Protein AF-A0A9E4BMF3-F1 (afdb_monomer_lite)

pLDDT: mean 78.31, std 13.58, range [45.34, 98.31]

Sequence (76 aa):
MRTGLIDTWVGNPADVGPMYPFVGYEVPLFVVCIVLWIAYTIWQIKHENATYADELDQLAEAGSLVSTIEREGGNS

Radius of gyration: 30.68 Å; chains: 1; bounding box: 71×26×72 Å

Foldseek 3Di:
DDPDPDPDPPDDVVVSPDPDPPVVCPVVVVVVVVVVVVVVVVVVVVVVVVVVVVVVVVVVVVVVVVVVCVVVVVPD

Secondary structure (DSSP, 8-state):
----S-S-TTS-TTTS---STTTT-HHHHHHHHHHHHHHHHHHHHHHHHHHHHHHHHHHHHHHHHHHHHHHHHTT-

Structure (mmCIF, N/CA/C/O backbone):
data_AF-A0A9E4BMF3-F1
#
_entry.id   AF-A0A9E4BMF3-F1
#
loop_
_atom_site.group_PDB
_atom_site.id
_atom_site.type_symbol
_atom_site.label_atom_id
_atom_site.label_alt_id
_atom_site.label_comp_id
_atom_site.label_asym_id
_atom_site.label_entity_id
_atom_site.label_seq_id
_atom_site.pdbx_PDB_ins_code
_atom_site.Cartn_x
_atom_site.Cartn_y
_atom_site.Cartn_z
_atom_site.occupancy
_atom_site.B_iso_or_equiv
_atom_site.auth_seq_id
_atom_site.auth_comp_id
_atom_site.auth_asym_id
_atom_site.auth_atom_id
_atom_site.pdbx_PDB_model_num
ATOM 1 N N . MET A 1 1 ? 42.270 -18.218 -12.808 1.00 45.34 1 MET A N 1
ATOM 2 C CA . MET A 1 1 ? 40.807 -18.000 -12.803 1.00 45.34 1 MET A CA 1
ATOM 3 C C . MET A 1 1 ? 40.536 -16.648 -12.167 1.00 45.34 1 MET A C 1
ATOM 5 O O . MET A 1 1 ? 40.917 -16.456 -11.021 1.00 45.34 1 MET A O 1
ATOM 9 N N . ARG A 1 2 ? 39.964 -15.706 -12.924 1.00 51.34 2 ARG A N 1
ATOM 10 C CA . ARG A 1 2 ? 39.368 -14.469 -12.394 1.00 51.34 2 ARG A CA 1
ATOM 11 C C . ARG A 1 2 ? 37.892 -14.767 -12.142 1.00 51.34 2 ARG A C 1
ATOM 13 O O . ARG A 1 2 ? 37.249 -15.329 -13.020 1.00 51.34 2 ARG A O 1
ATOM 20 N N . THR A 1 3 ? 37.369 -14.415 -10.976 1.00 58.62 3 THR A N 1
ATOM 21 C CA . THR A 1 3 ? 35.949 -14.606 -10.623 1.00 58.62 3 THR A CA 1
ATOM 22 C C . THR A 1 3 ? 35.133 -13.318 -10.770 1.00 58.62 3 THR A C 1
ATOM 24 O O . THR A 1 3 ? 34.121 -13.155 -10.100 1.00 58.62 3 THR A O 1
ATOM 27 N N . GLY A 1 4 ? 35.574 -12.369 -11.598 1.00 55.84 4 GLY A N 1
ATOM 28 C CA . GLY A 1 4 ? 34.892 -11.087 -11.764 1.00 55.84 4 GLY A CA 1
ATOM 29 C C . GLY A 1 4 ? 34.144 -11.034 -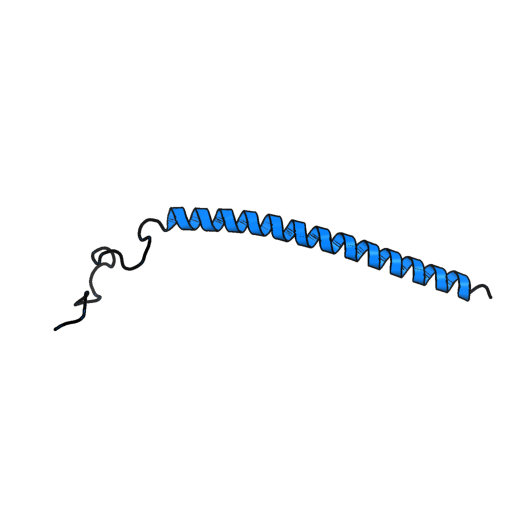13.085 1.00 55.84 4 GLY A C 1
ATOM 30 O O . GLY A 1 4 ? 34.779 -11.082 -14.130 1.00 55.84 4 GLY A O 1
ATOM 31 N N . LEU A 1 5 ? 32.818 -10.888 -13.044 1.00 59.44 5 LEU A N 1
ATOM 32 C CA . LEU A 1 5 ? 32.022 -10.496 -14.216 1.00 59.44 5 LEU A CA 1
ATOM 33 C C . LEU A 1 5 ? 32.346 -9.053 -14.679 1.00 59.44 5 LEU A C 1
ATOM 35 O O . LEU A 1 5 ? 31.916 -8.642 -15.749 1.00 59.44 5 LEU A O 1
ATOM 39 N N . ILE A 1 6 ? 33.072 -8.279 -13.860 1.00 62.78 6 ILE A N 1
ATOM 40 C 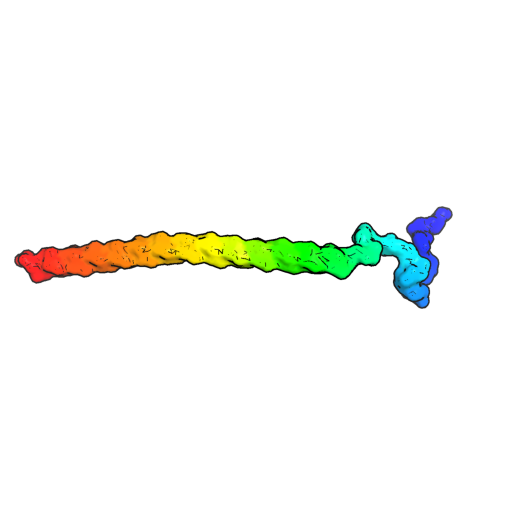CA . ILE A 1 6 ? 33.369 -6.854 -14.036 1.00 62.78 6 ILE A CA 1
ATOM 41 C C . ILE A 1 6 ? 34.852 -6.625 -13.716 1.00 62.78 6 ILE A C 1
ATOM 43 O O . ILE A 1 6 ? 35.303 -6.950 -12.617 1.00 62.78 6 ILE A O 1
ATOM 47 N N . ASP A 1 7 ? 35.596 -6.041 -14.658 1.00 66.81 7 ASP A N 1
ATOM 48 C CA . ASP A 1 7 ? 37.023 -5.714 -14.500 1.00 66.81 7 ASP A CA 1
ATOM 49 C C . ASP A 1 7 ? 37.271 -4.242 -14.101 1.00 66.81 7 ASP A C 1
ATOM 51 O O . ASP A 1 7 ? 38.371 -3.884 -13.682 1.00 66.81 7 ASP A O 1
ATOM 55 N N . THR A 1 8 ? 36.259 -3.374 -14.219 1.00 65.44 8 THR A N 1
ATOM 56 C CA . THR A 1 8 ? 36.321 -1.940 -13.889 1.00 65.44 8 THR A CA 1
ATOM 57 C C . THR A 1 8 ? 34.917 -1.409 -13.575 1.00 65.44 8 THR A C 1
ATOM 59 O O . THR A 1 8 ? 33.987 -1.616 -14.348 1.00 65.44 8 THR A O 1
ATOM 62 N N . TRP A 1 9 ? 34.772 -0.693 -12.455 1.00 67.00 9 TRP A N 1
ATOM 63 C CA . TRP A 1 9 ? 33.523 -0.037 -12.024 1.00 67.00 9 TRP A CA 1
ATOM 64 C C . TRP A 1 9 ? 33.315 1.356 -12.647 1.00 67.00 9 TRP A C 1
ATOM 66 O O . TRP A 1 9 ? 32.463 2.117 -12.202 1.00 67.00 9 TRP A O 1
ATOM 76 N N . VAL A 1 10 ? 34.118 1.711 -13.654 1.00 62.91 10 VAL A N 1
ATOM 77 C CA . VAL A 1 10 ? 34.096 3.022 -14.331 1.00 62.91 10 VAL A CA 1
ATOM 78 C C . VAL A 1 10 ? 33.211 2.996 -15.594 1.00 62.91 10 VAL A C 1
ATOM 80 O O . VAL A 1 10 ? 33.077 4.002 -16.283 1.00 62.91 10 VAL A O 1
ATOM 83 N N . GLY A 1 11 ? 32.592 1.855 -15.914 1.00 64.38 11 GLY A N 1
ATOM 84 C CA . GLY A 1 11 ? 31.626 1.728 -17.011 1.00 64.38 11 GLY A CA 1
ATOM 85 C C . GLY A 1 11 ? 30.229 2.227 -16.631 1.00 64.38 11 GLY A C 1
ATOM 86 O O . GLY A 1 11 ? 29.862 2.228 -15.455 1.00 64.38 11 GLY A O 1
ATOM 87 N N . ASN A 1 12 ? 29.437 2.632 -17.628 1.00 63.28 12 ASN A N 1
ATOM 88 C CA . ASN A 1 12 ? 28.026 2.946 -17.423 1.00 63.28 12 ASN A CA 1
ATOM 89 C C . ASN A 1 12 ? 27.324 1.688 -16.870 1.00 63.28 12 ASN A C 1
ATOM 91 O O . ASN A 1 12 ? 27.423 0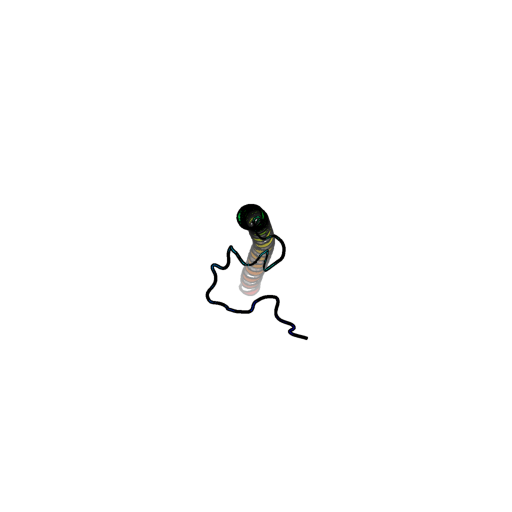.632 -17.498 1.00 63.28 12 ASN A O 1
ATOM 95 N N . PRO A 1 13 ? 26.607 1.763 -15.733 1.00 63.78 13 PRO A N 1
ATOM 96 C CA . PRO A 1 13 ? 25.872 0.623 -15.184 1.00 63.78 13 PRO A CA 1
ATOM 97 C C . PRO A 1 13 ? 24.877 -0.011 -16.166 1.00 63.78 13 PRO A C 1
ATOM 99 O O . PRO A 1 13 ? 24.482 -1.149 -15.958 1.00 63.78 13 PRO A O 1
ATOM 102 N N . ALA A 1 14 ? 24.484 0.705 -17.227 1.00 64.25 14 ALA A N 1
ATOM 103 C CA . ALA A 1 14 ? 23.655 0.180 -18.311 1.00 64.25 14 ALA A CA 1
ATOM 104 C C . ALA A 1 14 ? 24.379 -0.817 -19.243 1.00 64.25 14 ALA A C 1
ATOM 106 O O . ALA A 1 14 ? 23.717 -1.628 -19.887 1.00 64.25 14 ALA A O 1
ATOM 107 N N . ASP A 1 15 ? 25.713 -0.762 -19.325 1.00 66.56 15 ASP A N 1
ATOM 108 C CA . ASP A 1 15 ? 26.529 -1.628 -20.195 1.00 66.56 15 ASP A CA 1
ATOM 109 C C . ASP A 1 15 ? 26.897 -2.951 -19.505 1.00 66.56 15 ASP A C 1
ATOM 111 O O . ASP A 1 15 ? 27.295 -3.931 -20.139 1.00 66.56 15 ASP A O 1
ATOM 115 N N . VAL A 1 16 ? 26.753 -2.979 -18.181 1.00 66.81 16 VAL A N 1
ATOM 116 C CA . VAL A 1 16 ? 26.818 -4.180 -17.360 1.00 66.81 16 VAL A CA 1
ATOM 117 C C . VAL A 1 16 ? 25.405 -4.753 -17.383 1.00 66.81 16 VAL A C 1
ATOM 119 O O . VAL A 1 16 ? 24.466 -4.072 -16.989 1.00 66.81 16 VAL A O 1
ATOM 122 N N . GLY A 1 17 ? 25.220 -5.961 -17.922 1.00 70.62 17 GLY A N 1
ATOM 123 C CA . GLY A 1 17 ? 23.898 -6.593 -18.042 1.00 70.62 17 GLY A CA 1
ATOM 124 C C . GLY A 1 17 ? 23.109 -6.666 -16.716 1.00 70.62 17 GLY A C 1
ATOM 125 O O . GLY A 1 17 ? 23.596 -6.233 -15.675 1.00 70.62 17 GLY A O 1
ATOM 126 N N . PRO A 1 18 ? 21.890 -7.239 -16.709 1.00 73.56 18 PRO A N 1
ATOM 127 C CA . PRO A 1 18 ? 20.964 -7.152 -15.574 1.00 73.56 18 PRO A CA 1
ATOM 128 C C . PRO A 1 18 ? 21.622 -7.452 -14.215 1.00 73.56 18 PRO A C 1
ATOM 130 O O . PRO A 1 18 ? 21.978 -8.594 -13.927 1.00 73.56 18 PRO A O 1
ATOM 133 N N . MET A 1 19 ? 21.789 -6.419 -13.380 1.00 75.69 19 MET A N 1
ATOM 134 C CA . MET A 1 19 ? 22.478 -6.536 -12.084 1.00 75.69 19 MET A CA 1
ATOM 135 C C . MET A 1 19 ? 21.623 -7.224 -11.014 1.00 75.69 19 MET A C 1
ATOM 137 O O . MET A 1 19 ? 22.156 -7.778 -10.055 1.00 75.69 19 MET A O 1
ATOM 141 N N . TYR A 1 20 ? 20.299 -7.177 -11.160 1.00 76.94 20 TYR A N 1
ATOM 142 C CA . TYR A 1 20 ? 19.348 -7.769 -10.228 1.00 76.94 20 TYR A CA 1
ATOM 143 C C . TYR A 1 20 ? 18.115 -8.316 -10.970 1.00 76.94 20 TYR A C 1
ATOM 145 O O . TYR A 1 20 ? 17.885 -7.987 -12.139 1.00 76.94 20 TYR A O 1
ATOM 153 N N . PRO A 1 21 ? 17.320 -9.190 -10.333 1.00 80.69 21 PRO A N 1
ATOM 154 C CA . PRO A 1 21 ? 16.090 -9.698 -10.929 1.00 80.69 21 PRO A CA 1
ATOM 155 C C . PRO A 1 21 ? 15.090 -8.572 -11.219 1.00 80.69 21 PRO A C 1
ATOM 157 O O . PRO A 1 21 ? 14.929 -7.668 -10.408 1.00 80.69 21 PRO A O 1
ATOM 160 N N . PHE A 1 22 ? 14.372 -8.666 -12.341 1.00 84.88 22 PHE A N 1
ATOM 161 C CA . PHE A 1 22 ? 13.332 -7.708 -12.750 1.00 84.88 22 PHE A CA 1
ATOM 162 C C . PHE A 1 22 ? 13.826 -6.301 -13.144 1.00 84.88 22 PHE A C 1
ATOM 164 O O . PHE A 1 22 ? 13.028 -5.364 -13.160 1.00 84.88 22 PHE A O 1
ATOM 171 N N . VAL A 1 23 ? 15.101 -6.154 -13.532 1.00 84.38 23 VAL A N 1
ATOM 172 C CA . VAL A 1 23 ? 15.592 -4.941 -14.220 1.00 84.38 23 VAL A CA 1
ATOM 173 C C . VAL A 1 23 ? 14.708 -4.643 -15.440 1.00 84.38 23 VAL A C 1
ATOM 175 O O . VAL A 1 23 ? 14.436 -5.537 -16.245 1.00 84.38 23 VAL A O 1
ATOM 178 N N . GLY A 1 24 ? 14.239 -3.402 -15.564 1.00 84.31 24 GLY A N 1
ATOM 179 C CA . GLY A 1 24 ? 13.290 -2.954 -16.592 1.00 84.31 24 GLY A CA 1
ATOM 180 C C . GLY A 1 24 ? 11.808 -3.061 -16.199 1.00 84.31 24 GLY A C 1
ATOM 181 O O . GLY A 1 24 ? 10.953 -2.520 -16.902 1.00 84.31 24 GLY A O 1
ATOM 182 N N . TYR A 1 25 ? 11.481 -3.727 -15.085 1.00 90.88 25 TYR A N 1
ATOM 183 C CA . TYR A 1 25 ? 10.120 -3.811 -14.534 1.00 90.88 25 TYR A CA 1
ATOM 184 C C . TYR A 1 25 ? 9.918 -2.919 -13.306 1.00 90.88 25 TYR A C 1
ATOM 186 O O . TYR A 1 25 ? 8.912 -3.059 -12.608 1.00 90.88 25 TYR A O 1
ATOM 194 N N . GLU A 1 26 ? 10.825 -1.978 -13.043 1.00 91.06 26 GLU A N 1
ATOM 195 C CA . GLU A 1 26 ? 10.774 -1.120 -11.859 1.00 91.06 26 GLU A CA 1
ATOM 196 C C . GLU A 1 26 ? 9.453 -0.351 -11.791 1.00 91.06 26 GLU A C 1
ATOM 198 O O . GLU A 1 26 ? 8.796 -0.346 -10.753 1.00 91.06 26 GLU A O 1
ATOM 203 N N . VAL A 1 27 ? 9.025 0.244 -12.910 1.00 93.75 27 VAL A N 1
ATOM 204 C CA . VAL A 1 27 ? 7.788 1.038 -12.969 1.00 93.75 27 VAL A CA 1
ATOM 205 C C . VAL A 1 27 ? 6.537 0.158 -12.827 1.00 93.75 27 VAL A C 1
ATOM 207 O O . VAL A 1 27 ? 5.707 0.468 -11.972 1.00 93.75 27 VAL A O 1
ATOM 210 N N . PRO A 1 28 ? 6.376 -0.956 -13.572 1.00 95.75 28 PRO A N 1
ATOM 211 C CA . PRO A 1 28 ? 5.275 -1.890 -13.336 1.00 95.75 28 PRO A CA 1
ATOM 212 C C . PRO A 1 28 ? 5.200 -2.408 -11.893 1.00 95.75 28 PRO A C 1
ATOM 214 O O . PRO A 1 28 ? 4.125 -2.388 -11.293 1.00 95.75 28 PRO A O 1
ATOM 217 N N . LEU A 1 29 ? 6.326 -2.837 -11.313 1.00 95.62 29 LEU A N 1
ATOM 218 C CA . LEU A 1 29 ? 6.370 -3.349 -9.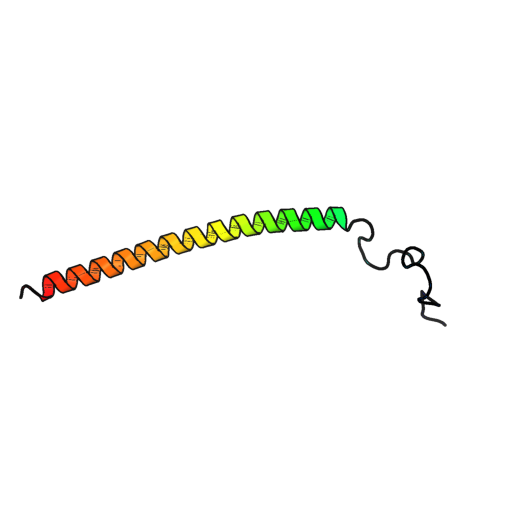939 1.00 95.62 29 LEU A CA 1
ATOM 219 C C . LEU A 1 29 ? 6.053 -2.257 -8.918 1.00 95.62 29 LEU A C 1
ATOM 221 O O . LEU A 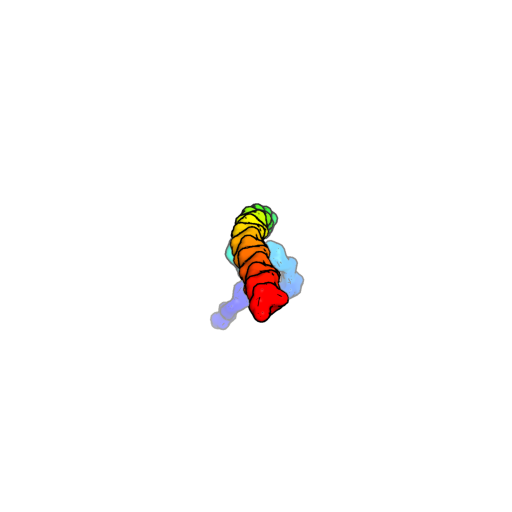1 29 ? 5.319 -2.508 -7.966 1.00 95.62 29 LEU A O 1
ATOM 225 N N . PHE A 1 30 ? 6.538 -1.036 -9.139 1.00 95.62 30 PHE A N 1
ATOM 226 C CA . PHE A 1 30 ? 6.201 0.115 -8.308 1.00 95.62 30 PHE A CA 1
ATOM 227 C C . PHE A 1 30 ? 4.693 0.391 -8.299 1.00 95.62 30 PHE A C 1
ATOM 229 O O . PHE A 1 30 ? 4.107 0.569 -7.231 1.00 95.62 30 PHE A O 1
ATOM 236 N N . VAL A 1 31 ? 4.045 0.356 -9.468 1.00 97.81 31 VAL A N 1
ATOM 237 C CA . VAL A 1 31 ? 2.588 0.532 -9.575 1.00 97.81 31 VAL A CA 1
ATOM 238 C C . VAL A 1 31 ? 1.847 -0.577 -8.827 1.00 97.81 31 VAL A C 1
ATOM 240 O O . VAL A 1 31 ? 0.926 -0.283 -8.067 1.00 97.81 31 VAL A O 1
ATOM 243 N N . VAL A 1 32 ? 2.267 -1.836 -8.983 1.00 97.56 32 VAL A N 1
ATOM 244 C CA . VAL A 1 32 ? 1.672 -2.969 -8.252 1.00 97.56 32 VAL A CA 1
ATOM 245 C C . VAL A 1 32 ? 1.808 -2.775 -6.741 1.00 97.56 32 VAL A C 1
ATOM 247 O O . VAL A 1 32 ? 0.820 -2.907 -6.019 1.00 97.56 32 VAL A O 1
ATOM 250 N N . CYS A 1 33 ? 2.996 -2.401 -6.263 1.00 97.44 33 CYS A N 1
ATOM 251 C CA . CYS A 1 33 ? 3.233 -2.118 -4.850 1.00 97.44 33 CYS A CA 1
ATOM 252 C C . CYS A 1 33 ? 2.331 -0.992 -4.330 1.00 97.44 33 CYS A C 1
ATOM 254 O O . CYS A 1 33 ? 1.743 -1.142 -3.261 1.00 97.44 33 CYS A O 1
ATOM 256 N N . ILE A 1 34 ? 2.169 0.099 -5.086 1.00 98.25 34 ILE A N 1
ATOM 257 C CA . ILE A 1 34 ? 1.272 1.200 -4.703 1.00 98.25 34 ILE A CA 1
ATOM 258 C C . ILE A 1 34 ? -0.180 0.731 -4.605 1.00 98.25 34 ILE A C 1
ATOM 260 O O . ILE A 1 34 ? -0.857 1.057 -3.632 1.00 98.25 34 ILE A O 1
ATOM 264 N N . VAL A 1 35 ? -0.668 -0.036 -5.580 1.00 98.31 35 VAL A N 1
ATOM 265 C CA . VAL A 1 35 ? -2.058 -0.520 -5.575 1.00 98.31 35 VAL A CA 1
ATOM 266 C C . VAL A 1 35 ? -2.312 -1.425 -4.372 1.00 98.31 35 VAL A C 1
ATOM 268 O O . VAL A 1 35 ? -3.312 -1.251 -3.673 1.00 98.31 35 VAL A O 1
ATOM 271 N N . LEU A 1 36 ? -1.394 -2.356 -4.100 1.00 97.88 36 LEU A N 1
ATOM 272 C CA . LEU A 1 36 ? -1.483 -3.236 -2.934 1.00 97.88 36 LEU A CA 1
ATOM 273 C C . LEU A 1 36 ? -1.432 -2.445 -1.626 1.00 97.88 36 LEU A C 1
ATOM 275 O O . LEU A 1 36 ? -2.206 -2.727 -0.714 1.00 97.88 36 LEU A O 1
ATOM 279 N N . TRP A 1 37 ? -0.568 -1.433 -1.548 1.00 97.69 37 TRP A N 1
ATOM 280 C CA . TRP A 1 37 ? -0.458 -0.573 -0.376 1.00 97.69 37 TRP A CA 1
ATOM 281 C C . TRP A 1 37 ? -1.749 0.208 -0.114 1.00 97.69 37 TRP A C 1
ATOM 283 O O . TRP A 1 37 ? -2.265 0.158 0.997 1.00 97.69 37 TRP A O 1
ATOM 293 N N . ILE A 1 38 ? -2.332 0.841 -1.137 1.00 97.88 38 ILE A N 1
ATOM 294 C CA . ILE A 1 38 ? -3.601 1.576 -1.002 1.00 97.88 38 ILE A CA 1
ATOM 295 C C . ILE A 1 38 ? -4.728 0.636 -0.561 1.00 97.88 38 ILE A C 1
ATOM 297 O O . ILE A 1 38 ? -5.482 0.963 0.358 1.00 97.88 38 ILE A O 1
ATOM 301 N N . ALA A 1 39 ? -4.836 -0.542 -1.182 1.00 96.88 39 ALA A N 1
ATOM 302 C CA . ALA A 1 39 ? -5.838 -1.534 -0.804 1.00 96.88 39 ALA A CA 1
ATOM 303 C C . ALA A 1 39 ? -5.673 -1.975 0.661 1.00 96.88 39 ALA A C 1
ATOM 305 O O . ALA A 1 39 ? -6.659 -2.043 1.399 1.00 96.88 39 ALA A O 1
ATOM 306 N N . TYR A 1 40 ? -4.430 -2.215 1.092 1.00 97.00 40 TYR A N 1
ATOM 307 C CA . TYR A 1 40 ? -4.111 -2.561 2.473 1.00 97.00 40 TYR A CA 1
ATOM 308 C C . TYR A 1 40 ? -4.477 -1.435 3.442 1.00 97.00 40 TYR A C 1
ATOM 310 O O . TYR A 1 40 ? -5.149 -1.692 4.434 1.00 97.00 40 TYR A O 1
ATOM 318 N N . THR A 1 41 ? -4.118 -0.186 3.142 1.00 95.88 41 THR A N 1
ATOM 319 C CA . THR A 1 41 ? -4.440 0.964 3.997 1.00 95.88 41 THR A CA 1
ATOM 320 C C . THR A 1 41 ? -5.948 1.144 4.172 1.00 95.88 41 THR A C 1
ATOM 322 O O . THR A 1 41 ? -6.407 1.361 5.290 1.00 95.88 41 THR A O 1
ATOM 325 N N . ILE A 1 42 ? -6.743 0.989 3.107 1.00 95.25 42 ILE A N 1
ATOM 326 C CA . ILE A 1 42 ? -8.212 1.059 3.208 1.00 95.25 42 ILE A CA 1
ATOM 327 C C . ILE A 1 42 ? -8.748 -0.054 4.115 1.00 95.25 42 ILE A C 1
ATOM 329 O O . ILE A 1 42 ? -9.629 0.184 4.943 1.00 95.25 42 ILE A O 1
ATOM 333 N N . TRP A 1 43 ? -8.236 -1.274 3.960 1.00 94.75 43 TRP A N 1
ATOM 334 C CA . TRP A 1 43 ? -8.635 -2.395 4.807 1.00 94.75 43 TRP A CA 1
ATOM 335 C C . TRP A 1 43 ? -8.259 -2.163 6.275 1.00 94.75 43 TRP A C 1
ATOM 337 O O . TRP A 1 43 ? -9.078 -2.407 7.159 1.00 94.75 43 TRP A O 1
ATOM 347 N N . GLN A 1 44 ? -7.068 -1.623 6.520 1.00 93.50 44 GLN A N 1
ATOM 348 C CA . GLN A 1 44 ? -6.542 -1.358 7.853 1.00 93.50 44 GLN A CA 1
ATOM 349 C C . GLN A 1 44 ? -7.377 -0.295 8.586 1.00 93.50 44 GLN A C 1
ATOM 351 O O . GLN A 1 44 ? -7.823 -0.551 9.700 1.00 93.50 44 GLN A O 1
ATOM 356 N N . ILE A 1 45 ? -7.740 0.803 7.911 1.00 92.31 45 ILE A N 1
ATOM 357 C CA . ILE A 1 45 ? -8.642 1.835 8.459 1.00 92.31 45 ILE A CA 1
ATOM 358 C C . ILE A 1 45 ? -10.025 1.257 8.785 1.00 92.31 45 ILE A C 1
ATOM 360 O O . ILE A 1 45 ? -10.607 1.556 9.825 1.00 92.31 45 ILE A O 1
ATOM 364 N N . LYS A 1 46 ? -10.583 0.417 7.903 1.00 87.69 46 LYS A N 1
ATOM 365 C CA . LYS A 1 46 ? -11.886 -0.219 8.158 1.00 87.69 46 LYS A CA 1
ATOM 366 C C . LYS A 1 46 ? -11.843 -1.144 9.370 1.00 87.69 46 LYS A C 1
ATOM 368 O O . LYS A 1 46 ? -12.822 -1.205 10.107 1.00 87.69 46 LYS A O 1
ATOM 373 N N . HIS A 1 47 ? -10.744 -1.871 9.540 1.00 87.38 47 HIS A N 1
ATOM 374 C CA . HIS A 1 47 ? -10.557 -2.758 10.677 1.00 87.38 47 HIS A CA 1
ATOM 375 C C . HIS A 1 47 ? -10.422 -1.963 11.980 1.00 87.38 47 HIS A C 1
ATOM 377 O O . HIS A 1 47 ? -11.100 -2.280 12.950 1.00 87.38 47 HIS A O 1
ATOM 383 N N . GLU A 1 48 ? -9.616 -0.899 11.991 1.00 78.62 48 GLU A N 1
ATOM 384 C CA . GLU A 1 48 ? -9.486 -0.020 13.160 1.00 78.62 48 GLU A CA 1
ATOM 385 C C . GLU A 1 48 ? -10.815 0.640 13.539 1.00 78.62 48 GLU A C 1
ATOM 387 O O . GLU A 1 48 ? -11.198 0.617 14.705 1.00 78.62 48 GLU A O 1
ATOM 392 N N . ASN A 1 49 ? -11.576 1.151 12.566 1.00 78.44 49 ASN A N 1
ATOM 393 C CA . ASN A 1 49 ? -12.883 1.754 12.840 1.00 78.44 49 ASN A CA 1
ATOM 394 C C . ASN A 1 49 ? -13.890 0.772 13.454 1.00 78.44 49 ASN A C 1
ATOM 396 O O . ASN A 1 49 ? -14.718 1.190 14.259 1.00 78.44 49 ASN A O 1
ATOM 400 N N . ALA A 1 50 ? -13.844 -0.508 13.075 1.00 77.94 50 ALA A N 1
ATOM 401 C CA . ALA A 1 50 ? -14.703 -1.522 13.682 1.00 77.94 50 ALA A CA 1
ATOM 402 C C . ALA A 1 50 ? -14.336 -1.744 15.156 1.00 77.94 50 ALA A C 1
ATOM 404 O O . ALA A 1 50 ? -15.216 -1.796 16.006 1.00 77.94 50 ALA A O 1
ATOM 405 N N . THR A 1 51 ? -13.040 -1.790 15.466 1.00 72.69 51 THR A N 1
ATOM 406 C CA . THR A 1 51 ? -12.562 -1.931 16.846 1.00 72.69 51 THR A CA 1
ATOM 407 C C . THR A 1 51 ? -12.896 -0.706 17.701 1.00 72.69 51 THR A C 1
ATOM 409 O O . THR A 1 51 ? -13.366 -0.860 18.824 1.00 72.69 51 THR A O 1
ATOM 412 N N . TYR A 1 52 ? -12.737 0.511 17.172 1.00 66.75 52 TYR A N 1
ATOM 413 C CA . TYR A 1 52 ? -13.061 1.729 17.921 1.00 66.75 52 TYR A CA 1
ATOM 414 C C . TYR A 1 52 ? -14.556 1.887 18.224 1.00 66.75 52 TYR A C 1
ATOM 416 O O . TYR A 1 52 ? -14.901 2.466 19.252 1.00 66.75 52 TYR A O 1
ATOM 424 N N . ALA A 1 53 ? -15.448 1.378 17.369 1.00 73.56 53 ALA A N 1
ATOM 425 C CA . ALA A 1 53 ? -16.884 1.389 17.648 1.00 73.56 53 ALA A CA 1
ATOM 426 C C . ALA A 1 53 ? -17.225 0.520 18.872 1.00 73.56 53 ALA A C 1
ATOM 428 O O . ALA A 1 53 ? -17.918 0.980 19.777 1.00 73.56 53 ALA A O 1
ATOM 429 N N . ASP A 1 54 ? -16.654 -0.683 18.941 1.00 72.88 54 ASP A N 1
ATOM 430 C CA . ASP A 1 54 ? -16.882 -1.610 20.054 1.00 72.88 54 ASP A CA 1
ATOM 431 C C . ASP A 1 54 ? -16.299 -1.085 21.382 1.00 72.88 54 ASP A C 1
ATOM 433 O O . ASP A 1 54 ? -16.866 -1.311 22.454 1.00 72.88 54 ASP A O 1
ATOM 437 N N . GLU A 1 55 ? -15.175 -0.362 21.333 1.00 71.62 55 GLU A N 1
ATOM 438 C CA . GLU A 1 55 ? -14.568 0.266 22.515 1.00 71.62 55 GLU A CA 1
ATOM 439 C C . GLU A 1 55 ? -15.385 1.459 23.034 1.00 71.62 55 GLU A C 1
ATOM 441 O O . GLU A 1 55 ? -15.518 1.639 24.249 1.00 71.62 55 GLU A O 1
ATOM 446 N N . LEU A 1 56 ? -15.964 2.266 22.138 1.00 70.06 56 LEU A N 1
ATOM 447 C CA . LEU A 1 56 ? -16.820 3.393 22.520 1.00 70.06 56 LEU A CA 1
ATOM 448 C C . LEU A 1 56 ? -18.106 2.927 23.206 1.00 70.06 56 LEU A C 1
ATOM 450 O O . LEU A 1 56 ? -18.502 3.525 24.209 1.00 70.06 56 LEU A O 1
ATOM 454 N N . ASP A 1 57 ? -18.717 1.849 22.715 1.00 72.06 57 ASP A N 1
ATOM 455 C CA . ASP A 1 57 ? -19.927 1.286 23.317 1.00 72.06 57 ASP A CA 1
ATOM 456 C C . ASP A 1 57 ? -19.648 0.724 24.720 1.00 72.06 57 ASP A C 1
ATOM 458 O O . ASP A 1 57 ? -20.401 0.999 25.657 1.00 72.06 57 ASP A O 1
ATOM 462 N N . GLN A 1 58 ? -18.517 0.036 24.917 1.00 75.19 58 GLN A N 1
ATOM 463 C CA . GLN A 1 58 ? -18.116 -0.457 26.243 1.00 75.19 58 GLN A CA 1
ATOM 464 C C . GLN A 1 58 ? -17.827 0.675 27.237 1.00 75.19 58 GLN A C 1
ATOM 466 O O . GLN A 1 58 ? -18.203 0.588 28.410 1.00 75.19 58 GLN A O 1
ATOM 471 N N . LEU A 1 59 ? -17.177 1.756 26.793 1.00 74.81 59 LEU A N 1
ATOM 472 C CA . LEU A 1 59 ? -16.928 2.926 27.641 1.00 74.81 59 LEU A CA 1
ATOM 473 C C . LEU A 1 59 ? -18.230 3.655 28.002 1.00 74.81 59 LEU A C 1
ATOM 475 O O . LEU A 1 59 ? -18.391 4.092 29.147 1.00 74.81 59 LEU A O 1
ATOM 479 N N . ALA A 1 60 ? -19.168 3.764 27.058 1.00 76.25 60 ALA A N 1
ATOM 480 C CA . ALA A 1 60 ? -20.486 4.340 27.305 1.00 76.25 60 ALA A CA 1
ATOM 481 C C . ALA A 1 60 ? -21.290 3.502 28.314 1.00 76.25 60 ALA A C 1
ATOM 483 O O . ALA A 1 60 ? -21.872 4.058 29.253 1.00 76.25 60 ALA A O 1
ATOM 484 N N . GLU A 1 61 ? -21.271 2.173 28.177 1.00 79.44 61 GLU A N 1
ATOM 485 C CA . GLU A 1 61 ? -21.927 1.256 29.111 1.00 79.44 61 GLU A CA 1
ATOM 486 C C . GLU A 1 61 ? -21.314 1.363 30.515 1.00 79.44 61 GLU A C 1
ATOM 488 O O . GLU A 1 61 ? -22.040 1.603 31.483 1.00 79.44 61 GLU A O 1
ATOM 493 N N . ALA A 1 62 ? -19.984 1.313 30.634 1.00 78.75 62 ALA A N 1
ATOM 494 C CA . ALA A 1 62 ? -19.290 1.457 31.914 1.00 78.75 62 ALA A CA 1
ATOM 495 C C . ALA A 1 62 ? -19.610 2.791 32.618 1.00 78.75 62 ALA A C 1
ATOM 497 O O . ALA A 1 62 ? -19.873 2.810 33.823 1.00 78.75 62 ALA A O 1
ATOM 498 N N . GLY A 1 63 ? -19.655 3.905 31.878 1.00 79.25 63 GLY A N 1
ATOM 499 C CA . GLY A 1 63 ? -20.049 5.209 32.423 1.00 79.25 63 GLY A CA 1
ATOM 500 C C . GLY A 1 63 ? -21.509 5.250 32.893 1.00 79.25 63 GLY A C 1
ATOM 501 O O . GLY A 1 63 ? -21.815 5.799 33.958 1.00 79.25 63 GLY A O 1
ATOM 502 N N . SER A 1 64 ? -22.418 4.619 32.142 1.00 76.31 64 SER A N 1
ATOM 503 C CA . SER A 1 64 ? -23.833 4.518 32.522 1.00 76.31 64 SER A CA 1
ATOM 504 C C . SER A 1 64 ? -24.033 3.711 33.814 1.00 76.31 64 SER A C 1
ATOM 506 O O . SER A 1 64 ? -24.836 4.096 34.672 1.00 76.31 64 SER A O 1
ATOM 508 N N . LEU A 1 65 ? -23.239 2.654 34.010 1.00 77.31 65 LEU A N 1
ATOM 509 C CA . LEU A 1 65 ? -23.255 1.833 35.221 1.00 77.31 65 LEU A CA 1
ATOM 510 C C . LEU A 1 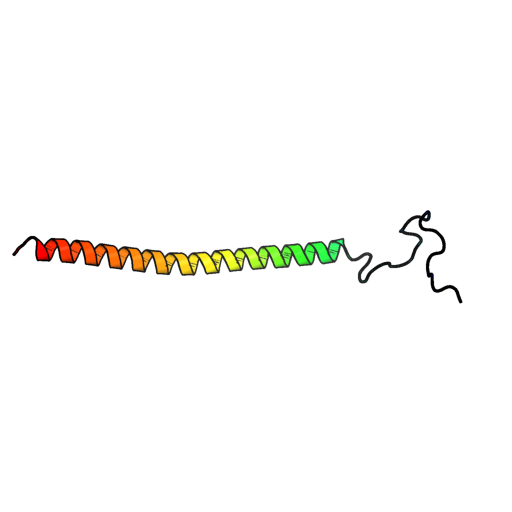65 ? -22.757 2.616 36.440 1.00 77.31 65 LEU A C 1
ATOM 512 O O . LEU A 1 65 ? -23.395 2.570 37.492 1.00 77.31 65 LEU A O 1
ATOM 516 N N . VAL A 1 66 ? -21.678 3.392 36.295 1.00 81.12 66 VAL A N 1
ATOM 517 C CA . VAL A 1 66 ? -21.143 4.240 37.377 1.00 81.12 66 VAL A CA 1
ATOM 518 C C . VAL A 1 66 ? -22.178 5.265 37.842 1.00 81.12 66 VAL A C 1
ATOM 520 O O . VAL A 1 66 ? -22.485 5.325 39.031 1.00 81.12 66 VAL A O 1
ATOM 523 N N . SER A 1 67 ? -22.788 6.009 36.915 1.00 76.50 67 SER A N 1
ATOM 524 C CA . SER A 1 67 ? -23.809 7.008 37.273 1.00 76.50 67 SER A CA 1
ATOM 525 C C . SER A 1 67 ? -25.058 6.389 37.916 1.00 76.50 67 SER A C 1
ATOM 527 O O . SER A 1 67 ? -25.700 6.997 38.774 1.00 76.50 67 SER A O 1
ATOM 529 N N . THR A 1 68 ? -25.391 5.150 37.544 1.00 76.25 68 THR A N 1
ATOM 530 C CA . THR A 1 68 ? -26.500 4.405 38.145 1.00 76.25 68 THR A CA 1
ATOM 531 C C . THR A 1 68 ? -26.184 3.998 39.583 1.00 76.25 68 THR A C 1
ATOM 533 O O . THR A 1 68 ? -27.032 4.174 40.455 1.00 76.25 68 THR A O 1
ATOM 536 N N . ILE A 1 69 ? -24.966 3.519 39.853 1.00 81.75 69 ILE A N 1
ATOM 537 C CA . ILE A 1 69 ? -24.515 3.169 41.208 1.00 81.75 69 ILE A CA 1
ATOM 538 C C . ILE A 1 69 ? -24.495 4.408 42.113 1.00 81.75 69 ILE A C 1
ATOM 540 O O . ILE A 1 69 ? -24.984 4.343 43.240 1.00 81.75 69 ILE A O 1
ATOM 544 N N . GLU A 1 70 ? -23.992 5.546 41.625 1.00 85.44 70 GLU A N 1
ATOM 545 C CA . GLU A 1 70 ? -23.983 6.806 42.385 1.00 85.44 70 GLU A CA 1
ATOM 546 C C . GLU A 1 70 ? -25.402 7.289 42.725 1.00 85.44 70 GLU A C 1
ATOM 548 O O . GLU A 1 70 ? -25.662 7.728 43.847 1.00 85.44 70 GLU A O 1
ATOM 553 N N . ARG A 1 71 ? -26.347 7.149 41.786 1.00 81.44 71 ARG A N 1
ATOM 554 C CA . ARG A 1 71 ? -27.760 7.504 41.992 1.00 81.44 71 ARG A CA 1
ATOM 555 C C . ARG A 1 71 ? -28.449 6.616 43.034 1.00 81.44 71 ARG A C 1
ATOM 557 O O . ARG A 1 71 ? -29.314 7.103 43.759 1.00 81.44 71 ARG A O 1
ATOM 564 N N . GLU A 1 72 ? -28.105 5.332 43.094 1.00 75.50 72 GLU A N 1
ATOM 565 C CA . GLU A 1 72 ? -28.698 4.370 44.038 1.00 75.50 72 GLU A CA 1
ATOM 566 C C . GLU A 1 72 ? -28.058 4.477 45.434 1.00 75.50 72 GLU A C 1
ATOM 568 O O . GLU A 1 72 ? -28.768 4.443 46.436 1.00 75.50 72 GLU A O 1
ATOM 573 N N . GLY A 1 73 ? -26.736 4.674 45.517 1.00 70.00 73 GLY A N 1
ATOM 574 C CA . GLY A 1 73 ? -26.003 4.803 46.784 1.00 70.00 73 GLY A CA 1
ATOM 575 C C . GLY A 1 73 ? -26.184 6.146 47.502 1.00 70.00 73 GLY A C 1
ATOM 576 O O . GLY A 1 73 ? -25.981 6.219 48.709 1.00 70.00 73 GLY A O 1
ATOM 577 N N . GLY A 1 74 ? -26.583 7.207 46.791 1.00 61.50 74 GLY A N 1
ATOM 578 C CA . GLY A 1 74 ? -26.889 8.518 47.379 1.00 61.50 74 GLY A CA 1
ATOM 579 C C . GLY A 1 74 ? -28.317 8.672 47.923 1.00 61.50 74 GLY A C 1
ATOM 580 O O . GLY A 1 74 ? -28.634 9.719 48.484 1.00 61.50 74 GLY A O 1
ATOM 581 N N . ASN A 1 75 ? -29.183 7.668 47.741 1.00 58.62 75 ASN A N 1
ATOM 582 C CA . ASN A 1 75 ? -30.601 7.705 48.127 1.00 58.62 75 ASN A CA 1
ATOM 583 C C . ASN A 1 75 ? -30.953 6.721 49.269 1.00 58.62 75 ASN A C 1
ATOM 585 O O . ASN A 1 75 ? -32.125 6.384 49.445 1.00 58.62 75 ASN A O 1
ATOM 589 N N . SER A 1 76 ? -29.954 6.253 50.032 1.00 49.72 76 SER A N 1
ATOM 590 C CA . SER A 1 76 ? -30.122 5.483 51.281 1.00 49.72 76 SER A CA 1
ATOM 591 C C . SER A 1 76 ? -29.477 6.208 52.453 1.00 49.72 76 SER A C 1
ATOM 593 O O . SER A 1 76 ? -30.104 6.265 53.531 1.00 49.72 76 SER A O 1
#